Protein AF-A0A3D2F7T8-F1 (afdb_monomer_lite)

Secondary structure (DSSP, 8-state):
--HHHHHHHSS--PPPEE-TT--HHHHHHHHHHHT-SEEEE-SSSSS--EEEE--

Radius of gyration: 12.25 Å; chains: 1; bounding box: 22×24×30 Å

Foldseek 3Di:
DDPVVVCVVDPDVDAAEDEPPDDPVVVVVVCVVVVHFKHFYDDPSPDGPGIDGPD

Sequence (55 aa):
MLVYQILKSKSDDVVVTVKSGSLVAEAAKILSDRKIGTVVISQTGKDAKGILSER

Structure (mmCIF, N/CA/C/O backbone):
data_AF-A0A3D2F7T8-F1
#
_entry.id   AF-A0A3D2F7T8-F1
#
loop_
_atom_site.group_PDB
_atom_site.id
_atom_site.type_symbol
_atom_site.label_atom_id
_atom_site.label_alt_id
_atom_site.label_comp_id
_atom_site.label_asym_id
_atom_site.label_entity_id
_atom_site.label_seq_id
_atom_site.pdbx_PDB_ins_code
_atom_site.Cartn_x
_atom_site.Cartn_y
_atom_site.Cartn_z
_atom_site.occupancy
_atom_site.B_iso_or_equiv
_atom_site.auth_seq_id
_atom_site.auth_comp_id
_atom_site.auth_asym_id
_atom_site.auth_atom_id
_atom_site.pdbx_PDB_model_num
ATOM 1 N N . MET A 1 1 ? -6.554 19.113 15.538 1.00 75.94 1 MET A N 1
ATOM 2 C CA . MET A 1 1 ? -6.935 17.734 15.163 1.00 75.94 1 MET A CA 1
ATOM 3 C C . MET A 1 1 ? -5.683 16.869 15.200 1.00 75.94 1 MET A C 1
ATOM 5 O O . MET A 1 1 ? -4.728 17.211 14.515 1.00 75.94 1 MET A O 1
ATOM 9 N N . LEU A 1 2 ? -5.643 15.821 16.029 1.00 94.62 2 LEU A N 1
ATOM 10 C CA . LEU A 1 2 ? -4.460 14.958 16.160 1.00 94.62 2 LEU A CA 1
ATOM 11 C C . LEU A 1 2 ? -4.578 13.753 15.221 1.00 94.62 2 LEU A C 1
ATOM 13 O O . LEU A 1 2 ? -5.577 13.041 15.270 1.00 94.62 2 LEU A O 1
ATOM 17 N N . VAL A 1 3 ? -3.547 13.482 14.414 1.00 93.69 3 VAL A N 1
ATOM 18 C CA . VAL A 1 3 ? -3.517 12.339 13.475 1.00 93.69 3 VAL A CA 1
ATOM 19 C C . VAL A 1 3 ? -3.827 11.019 14.187 1.00 93.69 3 VAL A C 1
ATOM 21 O O . VAL A 1 3 ? -4.617 10.221 13.699 1.00 93.69 3 VAL A O 1
ATOM 24 N N . TYR A 1 4 ? -3.293 10.832 15.394 1.00 93.94 4 TYR A N 1
ATOM 25 C CA . TYR A 1 4 ? -3.554 9.654 16.222 1.00 93.94 4 TYR A CA 1
ATOM 26 C C . TYR A 1 4 ? -5.041 9.452 16.570 1.00 93.94 4 TYR A C 1
ATOM 28 O O . TYR A 1 4 ? -5.511 8.319 16.628 1.00 93.94 4 TYR A O 1
ATOM 36 N N . GLN A 1 5 ? -5.803 10.533 16.767 1.00 94.88 5 GLN A N 1
ATOM 37 C CA . GLN A 1 5 ? -7.249 10.439 17.000 1.00 94.88 5 GLN A CA 1
ATOM 38 C C . GLN A 1 5 ? -8.000 10.042 15.723 1.00 94.88 5 GLN A C 1
ATOM 40 O O . GLN A 1 5 ? -8.966 9.291 15.801 1.00 94.88 5 GLN A O 1
ATOM 45 N N . ILE A 1 6 ? -7.536 10.496 14.553 1.00 93.50 6 ILE A N 1
ATOM 4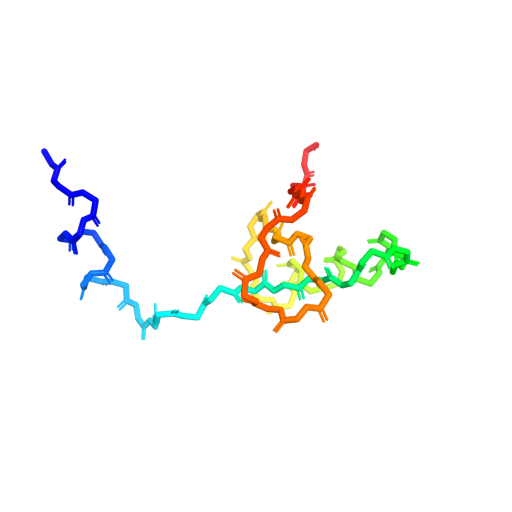6 C CA . ILE A 1 6 ? -8.105 10.090 13.260 1.00 93.50 6 ILE A CA 1
ATOM 47 C C . ILE A 1 6 ? -7.860 8.600 13.031 1.00 93.50 6 ILE A C 1
ATOM 49 O O . ILE A 1 6 ? -8.804 7.887 12.708 1.00 93.50 6 ILE A O 1
ATOM 53 N N . LEU A 1 7 ? -6.627 8.126 13.235 1.00 93.06 7 LEU A N 1
ATOM 54 C CA . LEU A 1 7 ? -6.278 6.709 13.084 1.00 93.06 7 LEU A CA 1
ATOM 55 C C . LEU A 1 7 ? -7.137 5.822 13.993 1.00 93.06 7 LEU A C 1
ATOM 57 O O . LEU A 1 7 ? -7.748 4.886 13.502 1.00 93.06 7 LEU A O 1
ATOM 61 N N . LYS A 1 8 ? -7.325 6.201 15.266 1.00 92.31 8 LYS A N 1
ATOM 62 C CA . LYS A 1 8 ? -8.245 5.504 16.187 1.00 92.31 8 LYS A CA 1
ATOM 63 C C . LYS A 1 8 ? -9.696 5.415 15.710 1.00 92.31 8 LYS A C 1
ATOM 65 O O . LYS A 1 8 ? -10.422 4.539 16.162 1.00 92.31 8 LYS A O 1
ATOM 70 N N . SER A 1 9 ? -10.139 6.355 14.877 1.00 93.38 9 SER A N 1
ATOM 71 C CA . SER A 1 9 ? -11.500 6.367 14.327 1.00 93.38 9 SER A CA 1
ATOM 72 C C . SER A 1 9 ? -11.640 5.583 13.018 1.00 93.38 9 SER A C 1
ATOM 74 O O . SER A 1 9 ? -12.757 5.413 12.533 1.00 93.38 9 SER A O 1
ATOM 76 N N . LYS A 1 10 ? -10.529 5.134 12.416 1.00 90.69 10 LYS A N 1
ATOM 77 C CA . LYS A 1 10 ? -10.559 4.303 11.209 1.00 90.69 10 LYS A CA 1
ATOM 78 C C . LYS A 1 10 ? -11.025 2.890 11.558 1.00 90.69 10 LYS A C 1
ATOM 80 O O . LYS A 1 10 ? -10.862 2.415 12.674 1.00 90.69 10 LYS A O 1
ATOM 85 N N . SER A 1 11 ? -11.629 2.233 10.576 1.00 88.25 11 SER A N 1
ATOM 86 C CA . SER A 1 11 ? -12.166 0.875 10.695 1.00 88.25 11 SER A CA 1
ATOM 87 C C . SER A 1 11 ? -11.087 -0.206 10.807 1.00 88.25 11 SER A C 1
ATOM 89 O O . SER A 1 11 ? -11.388 -1.307 11.256 1.00 88.25 11 SER A O 1
ATOM 91 N N . ASP A 1 12 ? -9.853 0.098 10.402 1.00 88.19 12 ASP A N 1
ATOM 92 C CA . ASP A 1 12 ? -8.692 -0.773 10.541 1.00 88.19 12 ASP A CA 1
ATOM 93 C C . ASP A 1 12 ? -7.389 0.045 10.611 1.00 88.19 12 ASP A C 1
ATOM 95 O O . ASP A 1 12 ? -7.343 1.211 10.208 1.00 88.19 12 ASP A O 1
ATOM 99 N N . ASP A 1 13 ? -6.335 -0.596 11.124 1.00 83.62 13 ASP A N 1
ATOM 100 C CA . ASP A 1 13 ? -4.969 -0.060 11.190 1.00 83.62 13 ASP A CA 1
ATOM 101 C C . ASP A 1 13 ? -4.110 -0.508 9.986 1.00 83.62 13 ASP A C 1
ATOM 103 O O . ASP A 1 13 ? -2.876 -0.467 10.028 1.00 83.62 13 ASP A O 1
ATOM 107 N N . VAL A 1 14 ? -4.730 -1.009 8.911 1.00 87.69 14 VAL A N 1
ATOM 108 C CA . VAL A 1 14 ? -4.012 -1.685 7.829 1.00 87.69 14 VAL A CA 1
ATOM 109 C C . VAL A 1 14 ? -3.540 -0.682 6.783 1.00 87.69 14 VAL A C 1
ATOM 111 O O . VAL A 1 14 ? -4.318 -0.031 6.090 1.00 87.69 14 VAL A O 1
ATOM 114 N N . VAL A 1 15 ? -2.225 -0.634 6.577 1.00 92.88 15 VAL A N 1
ATOM 115 C CA . VAL A 1 15 ? -1.629 0.067 5.436 1.00 92.88 15 VAL A CA 1
ATOM 116 C C . VAL A 1 15 ? -1.517 -0.893 4.256 1.00 92.88 15 VAL A C 1
ATOM 118 O O . VAL A 1 15 ? -0.852 -1.927 4.331 1.00 92.88 15 VAL A O 1
ATOM 121 N N . VAL A 1 16 ? -2.148 -0.541 3.138 1.00 95.06 16 VAL A N 1
ATOM 122 C CA . VAL A 1 16 ? -2.068 -1.329 1.904 1.00 95.06 16 VAL A CA 1
ATOM 123 C C . VAL A 1 16 ? -0.750 -1.033 1.195 1.00 95.06 16 VAL A C 1
ATOM 125 O O . VAL A 1 16 ? -0.436 0.124 0.899 1.00 95.06 16 VAL A O 1
ATOM 128 N N . THR A 1 17 ? 0.015 -2.090 0.919 1.00 96.56 17 THR A N 1
ATOM 129 C CA . THR A 1 17 ? 1.339 -1.983 0.299 1.00 96.56 17 THR A CA 1
ATOM 130 C C . THR A 1 17 ? 1.457 -2.774 -0.995 1.00 96.56 17 THR A C 1
ATOM 132 O O . THR A 1 17 ? 0.780 -3.783 -1.190 1.00 96.56 17 THR A O 1
ATOM 135 N N . VAL A 1 18 ? 2.338 -2.305 -1.878 1.00 96.31 18 VAL A N 1
ATOM 136 C CA . VAL A 1 18 ? 2.698 -2.964 -3.140 1.00 96.31 18 VAL A CA 1
ATOM 137 C C . VAL A 1 18 ? 4.221 -3.057 -3.239 1.00 96.31 18 VAL A C 1
ATOM 139 O O . VAL A 1 18 ? 4.935 -2.147 -2.814 1.00 96.31 18 VAL A O 1
ATOM 142 N N . LYS A 1 19 ? 4.745 -4.157 -3.794 1.00 95.94 19 LYS A N 1
ATOM 143 C CA . LYS A 1 19 ? 6.195 -4.343 -3.949 1.00 95.94 19 LYS A CA 1
ATOM 144 C C . LYS A 1 19 ? 6.748 -3.444 -5.048 1.00 95.94 19 LYS A C 1
ATOM 146 O O . LYS A 1 19 ? 6.094 -3.222 -6.068 1.00 95.94 19 LYS A O 1
ATOM 151 N N . SER A 1 20 ? 7.992 -3.004 -4.875 1.00 91.00 20 SER A N 1
ATOM 152 C CA . SER A 1 20 ? 8.734 -2.354 -5.957 1.00 91.00 20 SER A CA 1
ATOM 153 C C . SER A 1 20 ? 8.839 -3.300 -7.160 1.00 91.00 20 SER A C 1
ATOM 155 O O . SER A 1 20 ? 9.129 -4.483 -6.981 1.00 91.00 20 SER A O 1
ATOM 157 N N . GLY A 1 21 ? 8.563 -2.789 -8.361 1.00 92.50 21 GLY A N 1
ATOM 158 C CA . GLY A 1 21 ? 8.542 -3.571 -9.603 1.00 92.50 21 GLY A CA 1
ATOM 159 C C . GLY A 1 21 ? 7.215 -4.267 -9.930 1.00 92.50 21 GLY A C 1
ATOM 160 O O . GLY A 1 21 ? 7.122 -4.876 -10.991 1.00 92.50 21 GLY A O 1
ATOM 161 N N . SER A 1 22 ? 6.191 -4.171 -9.070 1.00 94.69 22 SER A N 1
ATOM 162 C CA . SER A 1 22 ? 4.838 -4.642 -9.421 1.00 94.69 22 SER A CA 1
ATOM 163 C C . SER A 1 22 ? 4.280 -3.831 -10.590 1.00 94.69 22 SER A C 1
ATOM 165 O O . SER A 1 22 ? 4.615 -2.652 -10.752 1.00 94.69 22 SER A O 1
ATOM 167 N N . LEU A 1 23 ? 3.408 -4.438 -11.396 1.00 97.06 23 LEU A N 1
ATOM 168 C CA . LEU A 1 23 ? 2.817 -3.731 -12.529 1.00 97.06 23 LEU A CA 1
ATOM 169 C C . LEU A 1 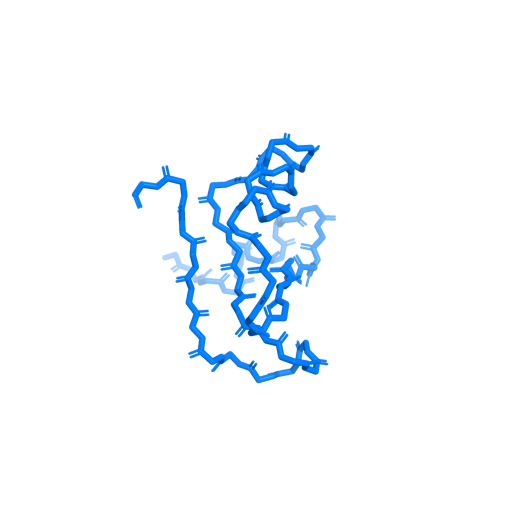23 ? 1.868 -2.637 -12.033 1.00 97.06 23 LEU A C 1
ATOM 171 O O . LEU A 1 23 ? 1.102 -2.830 -11.088 1.00 97.06 23 LEU A O 1
ATOM 175 N N . VAL A 1 24 ? 1.839 -1.503 -12.736 1.00 96.12 24 VAL A N 1
ATOM 176 C CA . VAL A 1 24 ? 0.894 -0.412 -12.434 1.00 96.12 24 VAL A CA 1
ATOM 177 C C . VAL A 1 24 ? -0.555 -0.908 -12.502 1.00 96.12 24 VAL A C 1
ATOM 179 O O . VAL A 1 24 ? -1.372 -0.522 -11.673 1.00 96.12 24 VAL A O 1
ATOM 182 N N . ALA A 1 25 ? -0.864 -1.827 -13.424 1.00 97.19 25 ALA A N 1
ATOM 183 C CA . ALA A 1 25 ? -2.187 -2.441 -13.540 1.00 97.19 25 ALA A CA 1
ATOM 184 C C . ALA A 1 25 ? -2.603 -3.225 -12.280 1.00 97.19 25 ALA A C 1
ATOM 186 O O . ALA A 1 25 ? -3.769 -3.195 -11.891 1.00 97.19 25 ALA A O 1
ATOM 187 N N . GLU A 1 26 ? -1.660 -3.895 -11.611 1.00 96.69 26 GLU A N 1
ATOM 188 C CA . GLU A 1 26 ? -1.931 -4.612 -10.360 1.00 96.69 26 GLU A CA 1
ATOM 189 C C . GLU A 1 26 ? -2.219 -3.630 -9.226 1.00 96.69 26 GLU A C 1
ATOM 191 O O . GLU A 1 26 ? -3.185 -3.808 -8.484 1.00 96.69 26 GLU A O 1
ATOM 196 N N . ALA A 1 27 ? -1.431 -2.555 -9.126 1.00 96.56 27 ALA A N 1
ATOM 197 C CA . ALA A 1 27 ? -1.684 -1.499 -8.155 1.00 96.56 27 ALA A CA 1
ATOM 198 C C . ALA A 1 27 ? -3.045 -0.822 -8.399 1.00 96.56 27 ALA A C 1
ATOM 200 O O . ALA A 1 27 ? -3.820 -0.667 -7.460 1.00 96.56 27 ALA A O 1
ATOM 201 N N . ALA A 1 28 ? -3.380 -0.500 -9.652 1.00 97.06 28 ALA A N 1
ATOM 202 C CA . ALA A 1 28 ? -4.671 0.079 -10.026 1.00 97.06 28 ALA A CA 1
ATOM 203 C C . ALA A 1 28 ? -5.850 -0.840 -9.665 1.00 97.06 28 ALA A C 1
ATOM 205 O O . ALA A 1 28 ? -6.866 -0.375 -9.145 1.00 97.06 28 ALA A O 1
ATOM 206 N N . LYS A 1 29 ? -5.697 -2.155 -9.867 1.00 97.31 29 LYS A N 1
ATOM 207 C CA . LYS A 1 29 ? -6.694 -3.139 -9.436 1.00 97.31 29 LYS A CA 1
ATOM 208 C C . LYS A 1 29 ? -6.887 -3.114 -7.918 1.00 97.31 29 LYS A C 1
ATOM 210 O O . LYS A 1 29 ? -8.021 -3.054 -7.458 1.00 97.31 29 LYS A O 1
ATOM 215 N N . ILE A 1 30 ? -5.800 -3.087 -7.141 1.00 96.19 30 ILE A N 1
ATOM 216 C CA . ILE A 1 30 ? -5.864 -3.005 -5.672 1.00 96.19 30 ILE A CA 1
ATOM 217 C C . ILE A 1 30 ? -6.581 -1.726 -5.213 1.00 96.19 30 ILE A C 1
ATOM 219 O O . ILE A 1 30 ? -7.415 -1.798 -4.308 1.00 96.19 30 ILE A O 1
ATOM 223 N N . LEU A 1 31 ? -6.279 -0.577 -5.829 1.00 96.50 31 LEU A N 1
ATOM 224 C CA . LEU A 1 31 ? -6.938 0.703 -5.537 1.00 96.50 31 LEU A CA 1
ATOM 225 C C . LEU A 1 31 ? -8.458 0.608 -5.750 1.00 96.50 31 LEU A C 1
ATOM 227 O O . LEU A 1 31 ? -9.230 0.961 -4.858 1.00 96.50 31 LEU A O 1
ATOM 231 N N . SER A 1 32 ? -8.880 0.056 -6.893 1.00 96.94 32 SER A N 1
ATOM 232 C CA . SER A 1 32 ? -10.294 -0.141 -7.239 1.00 96.94 32 SER A CA 1
ATOM 233 C C . SER A 1 32 ? -10.997 -1.122 -6.295 1.00 96.94 32 SER A C 1
ATOM 235 O O . SER A 1 32 ? -12.043 -0.796 -5.733 1.00 96.94 32 SER A O 1
ATOM 237 N N . ASP A 1 33 ? -10.412 -2.303 -6.072 1.00 96.69 33 ASP A N 1
ATOM 238 C CA . ASP A 1 33 ? -11.010 -3.370 -5.258 1.00 96.69 33 ASP A CA 1
ATOM 239 C C . ASP A 1 33 ? -11.189 -2.932 -3.797 1.00 96.69 33 ASP A C 1
ATOM 241 O O . ASP A 1 33 ? -12.197 -3.247 -3.160 1.00 96.69 33 ASP A O 1
ATOM 245 N N . ARG A 1 34 ? -10.230 -2.164 -3.262 1.00 94.19 34 ARG A N 1
ATOM 246 C CA . ARG A 1 34 ? -10.279 -1.644 -1.887 1.00 94.19 34 ARG A CA 1
ATOM 247 C C . ARG A 1 34 ? -10.962 -0.287 -1.756 1.00 94.19 34 ARG A C 1
ATOM 249 O O . ARG A 1 34 ? -11.178 0.150 -0.629 1.00 94.19 34 ARG A O 1
ATOM 256 N N . LYS A 1 35 ? -11.315 0.365 -2.869 1.00 95.06 35 LYS A N 1
ATOM 257 C CA . LYS A 1 35 ? -11.904 1.715 -2.909 1.00 95.06 35 LYS A CA 1
ATOM 258 C C . LYS A 1 35 ? -11.055 2.752 -2.159 1.00 95.06 35 LYS A C 1
ATOM 260 O O . LYS A 1 35 ? -11.566 3.532 -1.356 1.00 95.06 35 LYS A O 1
ATOM 265 N N . ILE A 1 36 ? -9.748 2.740 -2.415 1.00 95.06 36 ILE A N 1
ATOM 266 C CA . ILE A 1 36 ? -8.767 3.677 -1.846 1.00 95.06 36 ILE A CA 1
ATOM 267 C C . ILE A 1 36 ? -7.997 4.371 -2.973 1.00 95.06 36 ILE A C 1
ATOM 269 O O . ILE A 1 36 ? -7.793 3.774 -4.023 1.00 95.06 36 ILE A O 1
ATOM 273 N N . GLY A 1 37 ? -7.540 5.606 -2.748 1.00 96.00 37 GLY A N 1
ATOM 274 C CA . GLY A 1 37 ? -6.872 6.408 -3.788 1.00 96.00 37 GLY A CA 1
ATOM 275 C C . GLY A 1 37 ? -5.342 6.334 -3.810 1.00 96.00 37 GLY A C 1
ATOM 276 O O . GLY A 1 37 ? -4.708 6.934 -4.681 1.00 96.00 37 GLY A O 1
ATOM 277 N N . THR A 1 38 ? -4.733 5.624 -2.852 1.00 96.75 38 THR A N 1
ATOM 278 C CA . THR A 1 38 ? -3.272 5.548 -2.711 1.00 96.75 38 THR A CA 1
ATOM 279 C C . THR A 1 38 ? -2.822 4.233 -2.072 1.00 96.75 38 THR A C 1
ATOM 281 O O . THR A 1 38 ? -3.480 3.721 -1.166 1.00 96.75 38 THR A O 1
ATOM 284 N N . VAL A 1 39 ? -1.660 3.729 -2.497 1.00 96.56 39 VAL A N 1
ATOM 285 C CA . VAL A 1 39 ? -0.921 2.623 -1.864 1.00 96.56 39 VAL A CA 1
ATOM 286 C C . VAL A 1 39 ? 0.514 3.034 -1.537 1.00 96.56 39 VAL A C 1
ATOM 288 O O . VAL A 1 39 ? 1.102 3.898 -2.192 1.00 96.56 39 VAL A O 1
ATOM 291 N N . VAL A 1 40 ? 1.104 2.386 -0.532 1.00 97.12 40 VAL A N 1
ATOM 292 C CA . VAL A 1 40 ? 2.512 2.586 -0.164 1.00 97.12 40 VAL A CA 1
ATOM 293 C C . VAL A 1 40 ? 3.382 1.546 -0.868 1.00 97.12 40 VAL A C 1
ATOM 295 O O . VAL A 1 40 ? 3.088 0.352 -0.844 1.00 97.12 40 VAL A O 1
ATOM 298 N N . ILE A 1 41 ? 4.490 1.968 -1.471 1.00 96.81 41 ILE A N 1
ATOM 299 C CA . ILE A 1 41 ? 5.457 1.037 -2.054 1.00 96.81 41 ILE A CA 1
ATOM 300 C C . ILE A 1 41 ? 6.367 0.519 -0.943 1.00 96.81 41 ILE A C 1
ATOM 302 O O . ILE A 1 41 ? 7.112 1.285 -0.328 1.00 96.81 41 ILE A O 1
ATOM 306 N N . SER A 1 42 ? 6.302 -0.783 -0.674 1.00 96.25 42 SER A N 1
ATOM 307 C CA . SER A 1 42 ? 7.089 -1.457 0.358 1.00 96.25 42 SER A CA 1
ATOM 308 C C . SER A 1 42 ? 7.361 -2.908 -0.020 1.00 96.25 42 SER A C 1
ATOM 310 O O . SER A 1 42 ? 6.496 -3.604 -0.545 1.00 96.25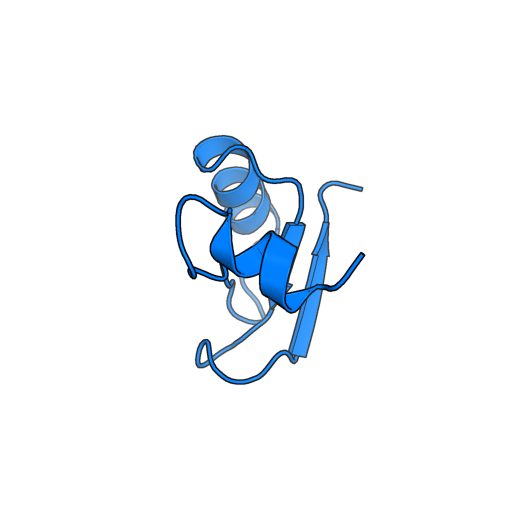 42 SER A O 1
ATOM 312 N N . GLN A 1 43 ? 8.566 -3.391 0.277 1.00 92.06 43 GLN A N 1
ATOM 313 C CA . GLN A 1 43 ? 8.929 -4.791 0.048 1.00 92.06 43 GLN A CA 1
ATOM 314 C C . GLN A 1 43 ? 8.575 -5.692 1.242 1.00 92.06 43 GLN A C 1
ATOM 316 O O . GLN A 1 43 ? 8.284 -6.870 1.053 1.00 92.06 43 GLN A O 1
ATOM 321 N N . THR A 1 44 ? 8.592 -5.132 2.456 1.00 91.06 44 THR A N 1
ATOM 322 C CA . THR A 1 44 ? 8.426 -5.844 3.738 1.00 91.06 44 THR A CA 1
ATOM 323 C C . THR A 1 44 ? 7.134 -5.474 4.468 1.00 91.06 44 THR A C 1
ATOM 325 O O . THR A 1 44 ? 6.807 -6.091 5.478 1.00 91.06 44 THR A O 1
ATOM 328 N N . GLY A 1 45 ? 6.431 -4.435 4.008 1.00 9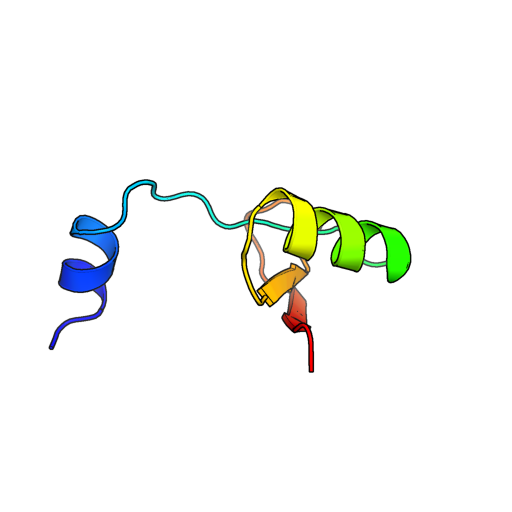0.00 45 GLY A N 1
ATOM 329 C CA . GLY A 1 45 ? 5.299 -3.828 4.710 1.00 90.00 45 GLY A CA 1
ATOM 330 C C . GLY A 1 45 ? 5.699 -2.948 5.900 1.00 90.00 45 GLY 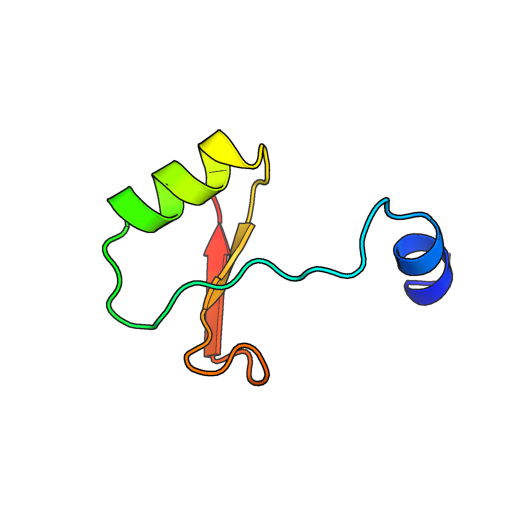A C 1
ATOM 331 O O . GLY A 1 45 ? 4.839 -2.287 6.471 1.00 90.00 45 GLY A O 1
ATOM 332 N N . LYS A 1 46 ? 6.987 -2.917 6.272 1.00 90.00 46 LYS A N 1
ATOM 333 C CA . LYS A 1 46 ? 7.506 -2.128 7.403 1.00 90.00 46 LYS A CA 1
ATOM 334 C C . LYS A 1 46 ? 8.154 -0.823 6.957 1.00 90.00 46 LYS A C 1
ATOM 336 O O . LYS A 1 46 ? 8.043 0.184 7.645 1.00 90.00 46 LYS A O 1
ATOM 341 N N . ASP A 1 47 ? 8.799 -0.843 5.793 1.00 92.75 47 ASP A N 1
ATOM 342 C CA . ASP A 1 47 ? 9.557 0.294 5.277 1.00 92.75 47 ASP A CA 1
ATOM 343 C C . ASP A 1 47 ? 8.831 0.934 4.096 1.00 92.75 47 ASP A C 1
ATOM 345 O O . ASP A 1 47 ? 8.568 0.265 3.094 1.00 92.75 47 ASP A O 1
ATOM 349 N N . ALA A 1 48 ? 8.554 2.233 4.163 1.00 95.12 48 ALA A N 1
ATOM 350 C CA . ALA A 1 48 ? 8.035 2.975 3.019 1.00 95.12 48 ALA A CA 1
ATOM 351 C C . ALA A 1 48 ? 9.187 3.347 2.073 1.00 95.12 48 ALA A C 1
ATOM 353 O O . ALA A 1 48 ? 10.116 4.059 2.455 1.00 95.12 48 ALA A O 1
ATOM 354 N N . LYS A 1 49 ? 9.137 2.854 0.833 1.00 95.81 49 LYS A N 1
ATOM 355 C CA . LYS A 1 49 ? 10.097 3.187 -0.235 1.00 95.81 49 LYS A CA 1
ATOM 356 C C . LYS A 1 49 ? 9.538 4.188 -1.243 1.00 95.81 49 LYS A C 1
ATOM 358 O O . LYS A 1 49 ? 10.309 4.806 -1.966 1.00 95.81 49 LYS A O 1
ATOM 363 N N . GLY A 1 50 ? 8.220 4.35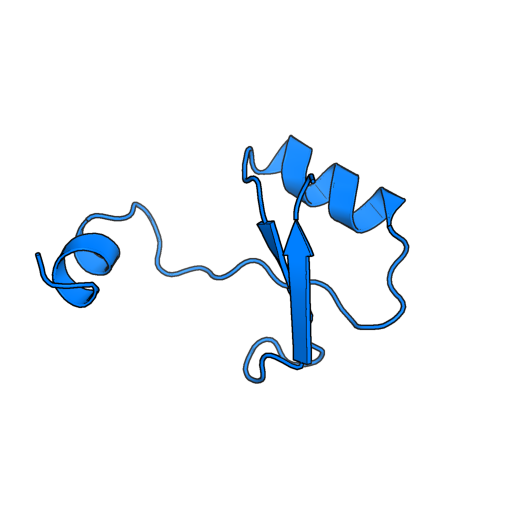3 -1.286 1.00 95.56 50 GLY A N 1
ATOM 364 C CA . GLY A 1 50 ? 7.548 5.292 -2.173 1.00 95.56 50 GLY A CA 1
ATOM 365 C C . GLY A 1 50 ? 6.038 5.269 -1.984 1.00 95.56 50 GLY A C 1
ATOM 366 O O . GLY A 1 50 ? 5.517 4.579 -1.104 1.00 95.56 50 GLY A O 1
ATOM 367 N N . ILE A 1 51 ? 5.338 6.014 -2.829 1.00 96.12 51 ILE A N 1
ATOM 368 C CA . ILE A 1 51 ? 3.883 6.133 -2.816 1.00 96.12 51 ILE A CA 1
ATOM 369 C C . ILE A 1 51 ? 3.376 6.158 -4.256 1.00 96.12 51 ILE A C 1
ATOM 371 O O . ILE A 1 51 ? 4.017 6.752 -5.120 1.00 96.12 51 ILE A O 1
ATOM 375 N N . LEU A 1 52 ? 2.250 5.496 -4.510 1.00 96.31 52 LEU A N 1
ATOM 376 C CA . LEU A 1 52 ? 1.566 5.530 -5.800 1.00 96.31 52 LEU A CA 1
ATOM 377 C C . LEU A 1 52 ? 0.107 5.902 -5.562 1.00 96.31 52 LEU A C 1
ATOM 379 O O . LEU A 1 52 ? -0.578 5.252 -4.770 1.00 96.31 52 LEU A O 1
ATOM 383 N N . SER A 1 53 ? -0.342 6.953 -6.238 1.00 96.12 53 SER A N 1
ATOM 384 C CA . SER A 1 53 ? -1.721 7.429 -6.187 1.00 96.12 53 SER A CA 1
ATOM 385 C C . SER A 1 53 ? -2.426 7.159 -7.513 1.00 96.12 53 SER A C 1
ATOM 387 O O . SER A 1 53 ? -1.794 6.889 -8.528 1.00 96.12 53 SER A O 1
ATOM 389 N N . GLU A 1 54 ? -3.749 7.245 -7.487 1.00 94.38 54 GLU A N 1
ATOM 390 C CA . GLU A 1 54 ? -4.631 7.228 -8.657 1.00 94.38 54 GLU A CA 1
ATOM 391 C C . GLU A 1 54 ? -4.448 8.428 -9.615 1.00 94.38 54 GLU A C 1
ATOM 393 O O . GLU A 1 54 ? -5.088 8.461 -10.664 1.00 94.38 54 GLU A O 1
ATOM 398 N N . ARG A 1 55 ? -3.630 9.422 -9.241 1.00 87.62 55 ARG A N 1
ATOM 399 C CA . ARG A 1 55 ? -3.385 10.677 -9.970 1.00 87.62 55 ARG A CA 1
ATOM 400 C C . ARG A 1 55 ? -1.986 10.738 -10.562 1.00 87.62 55 ARG A C 1
ATOM 402 O O . ARG A 1 55 ? -1.052 10.242 -9.893 1.00 87.62 55 ARG A O 1
#

pLDDT: mean 93.81, std 3.86, range [75.94, 97.31]